Protein AF-A0A967Q2H4-F1 (afdb_monomer_lite)

Sequence (73 aa):
LSWPVMAGHGCIGCSEPQFWDTMSPFYRRLPNVPGFGVESDADELGIGLAAATAAAFAAHGVVSAVRKSSDKE

Radius of gyration: 26.41 Å; chains: 1; bounding box: 61×23×67 Å

Structure (mmCIF, N/CA/C/O backbone):
data_AF-A0A967Q2H4-F1
#
_entry.id   AF-A0A967Q2H4-F1
#
loop_
_atom_site.group_PDB
_atom_site.id
_atom_site.type_symbol
_atom_site.label_atom_id
_atom_site.label_alt_id
_atom_site.label_comp_id
_atom_site.label_asym_id
_atom_site.label_entity_id
_atom_site.label_seq_id
_atom_site.pdbx_PDB_ins_code
_atom_site.Cartn_x
_atom_site.Cartn_y
_atom_site.Cartn_z
_atom_site.occupancy
_atom_site.B_iso_or_equiv
_atom_site.auth_seq_id
_atom_site.auth_comp_id
_atom_site.auth_asym_id
_atom_site.auth_atom_id
_atom_site.pdbx_PDB_model_num
ATOM 1 N N . LEU A 1 1 ? 25.713 13.434 -7.297 1.00 83.56 1 LEU A N 1
ATOM 2 C CA . LEU A 1 1 ? 25.376 12.232 -8.097 1.00 83.56 1 LEU A CA 1
ATOM 3 C C . LEU A 1 1 ? 23.880 11.967 -7.965 1.00 83.56 1 LEU A C 1
ATOM 5 O O . LEU A 1 1 ? 23.354 12.227 -6.893 1.00 83.56 1 LEU A O 1
ATOM 9 N N . SER A 1 2 ? 23.220 11.490 -9.023 1.00 96.31 2 SER A N 1
ATOM 10 C CA . SER A 1 2 ? 21.796 11.108 -9.033 1.00 96.31 2 SER A CA 1
ATOM 11 C C . SER A 1 2 ? 21.578 9.921 -9.986 1.00 96.31 2 SER A C 1
ATOM 13 O O . SER A 1 2 ? 22.499 9.536 -10.705 1.00 96.31 2 SER A O 1
ATOM 15 N N . TRP A 1 3 ? 20.381 9.340 -9.978 1.00 96.12 3 TRP A N 1
ATOM 16 C CA . TRP A 1 3 ? 19.929 8.239 -10.839 1.00 96.12 3 TRP A CA 1
ATOM 17 C C . TRP A 1 3 ? 18.411 8.374 -11.076 1.00 96.12 3 TRP A C 1
ATOM 19 O O . TRP A 1 3 ? 17.776 9.145 -10.351 1.00 96.12 3 TRP A O 1
ATOM 29 N N . PRO A 1 4 ? 17.804 7.672 -12.055 1.00 96.69 4 PRO A N 1
ATOM 30 C CA . PRO A 1 4 ? 16.430 7.950 -12.487 1.00 96.69 4 PRO A CA 1
ATOM 31 C C . PRO A 1 4 ? 15.403 8.004 -11.349 1.00 96.69 4 PRO A C 1
ATOM 33 O O . PRO A 1 4 ? 14.700 9.006 -11.224 1.00 96.69 4 PRO A O 1
ATOM 36 N N . VAL A 1 5 ? 15.396 7.001 -10.460 1.00 9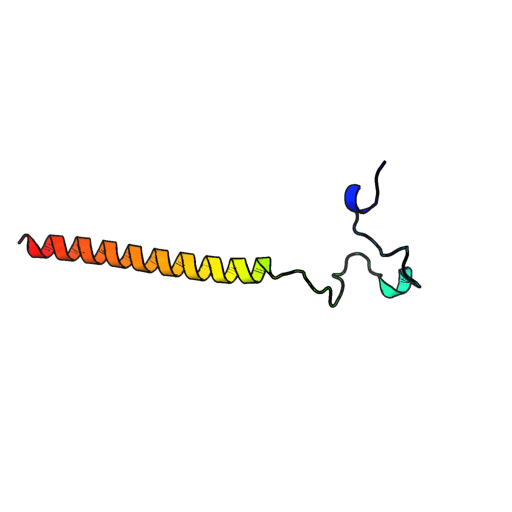6.75 5 VAL A N 1
ATOM 37 C CA . VAL A 1 5 ? 14.437 6.922 -9.341 1.00 96.75 5 VAL A CA 1
ATOM 38 C C . VAL A 1 5 ? 14.611 8.090 -8.370 1.00 96.75 5 VAL A C 1
ATOM 40 O O . VAL A 1 5 ? 13.629 8.699 -7.956 1.00 96.75 5 VAL A O 1
ATOM 43 N N . MET A 1 6 ? 15.852 8.474 -8.061 1.00 96.94 6 MET A N 1
ATOM 44 C CA . MET A 1 6 ? 16.134 9.645 -7.219 1.00 96.94 6 MET A CA 1
ATOM 45 C C . MET A 1 6 ? 15.763 10.964 -7.900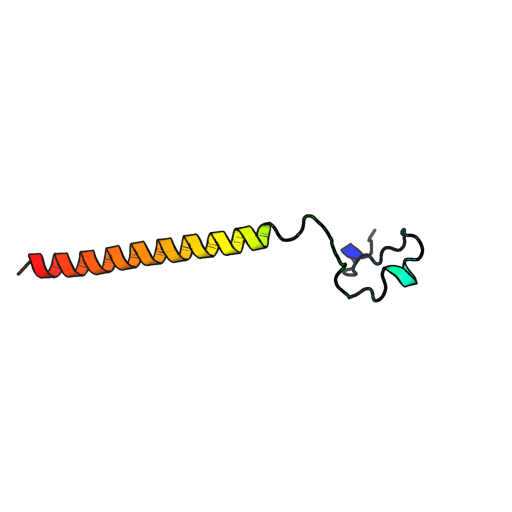 1.00 96.94 6 MET A C 1
ATOM 47 O O . MET A 1 6 ? 15.386 11.913 -7.222 1.00 96.94 6 MET A O 1
ATOM 51 N N . ALA A 1 7 ? 15.839 11.028 -9.228 1.00 97.31 7 ALA A N 1
ATOM 52 C CA . ALA A 1 7 ? 15.370 12.170 -10.005 1.00 97.31 7 ALA A CA 1
ATOM 53 C C . ALA A 1 7 ? 13.835 12.194 -10.184 1.00 97.31 7 ALA A C 1
ATOM 55 O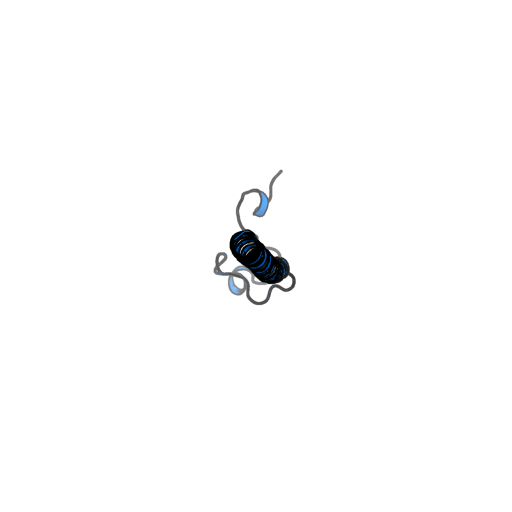 O . ALA A 1 7 ? 13.321 13.081 -10.861 1.00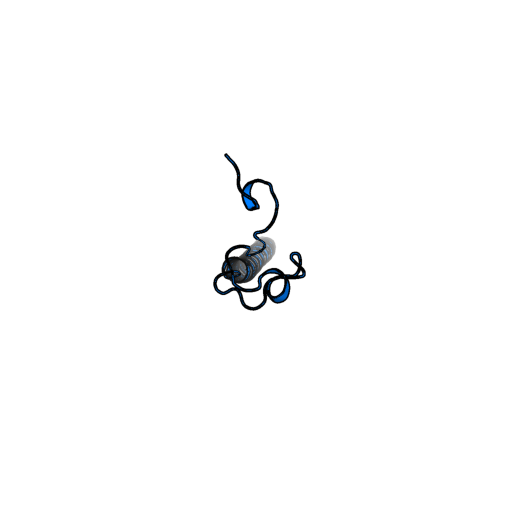 97.31 7 ALA A O 1
ATOM 56 N N . GLY A 1 8 ? 13.101 11.240 -9.593 1.00 97.19 8 GLY A N 1
ATOM 57 C CA . GLY A 1 8 ? 11.639 11.161 -9.649 1.00 97.19 8 GLY A CA 1
ATOM 58 C C . GLY A 1 8 ? 11.081 10.420 -10.867 1.00 97.19 8 GLY A C 1
ATOM 59 O O . GLY A 1 8 ? 9.869 10.412 -11.071 1.00 97.19 8 GLY A O 1
ATOM 60 N N . HIS A 1 9 ? 11.931 9.783 -11.674 1.00 96.62 9 HIS A N 1
ATOM 61 C CA . HIS A 1 9 ? 11.511 8.967 -12.810 1.00 96.62 9 HIS A CA 1
ATOM 62 C C . HIS A 1 9 ? 11.632 7.472 -12.492 1.00 96.62 9 HIS A C 1
ATOM 64 O O . HIS A 1 9 ? 12.652 7.018 -11.979 1.00 96.62 9 HIS A O 1
ATOM 70 N N . GLY A 1 10 ? 10.610 6.683 -12.828 1.00 94.50 10 GLY A N 1
ATOM 71 C CA . GLY A 1 10 ? 10.660 5.228 -12.663 1.00 94.50 10 GLY A CA 1
ATOM 72 C C . GLY A 1 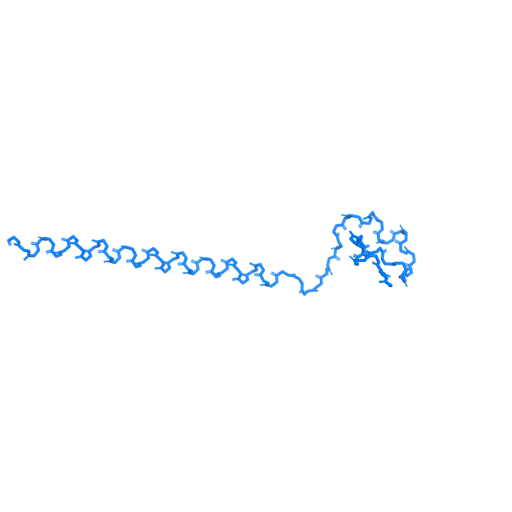10 ? 11.833 4.591 -13.421 1.00 94.50 10 GLY A C 1
ATOM 73 O O . GLY A 1 10 ? 12.302 5.112 -14.429 1.00 94.50 10 GLY A O 1
ATOM 74 N N . CYS A 1 11 ? 12.324 3.447 -12.946 1.00 94.31 11 CYS A N 1
ATOM 75 C CA . CYS A 1 11 ? 13.279 2.662 -13.723 1.00 94.31 11 CYS A CA 1
ATOM 76 C C . CYS A 1 11 ? 12.598 2.150 -15.001 1.00 94.31 11 CYS A C 1
ATOM 78 O O . CYS A 1 11 ? 11.550 1.517 -14.923 1.00 94.31 11 CYS A O 1
ATOM 80 N N . ILE A 1 12 ? 13.212 2.385 -16.161 1.00 95.62 12 ILE A N 1
ATOM 81 C CA . ILE A 1 12 ? 12.706 1.902 -17.458 1.00 95.62 12 ILE A CA 1
ATOM 82 C C . ILE A 1 12 ? 13.312 0.556 -17.879 1.00 95.62 12 ILE A C 1
ATOM 84 O O . ILE A 1 12 ? 13.073 0.098 -18.990 1.00 95.62 12 ILE A O 1
ATOM 88 N N . GLY A 1 13 ? 14.140 -0.050 -17.023 1.00 94.69 13 GLY A N 1
ATOM 89 C CA . GLY A 1 13 ? 14.791 -1.330 -17.304 1.00 94.69 13 GLY A CA 1
ATOM 90 C C . GLY A 1 13 ? 15.868 -1.261 -18.389 1.00 94.69 13 GLY A C 1
ATOM 91 O O . GLY A 1 13 ? 16.037 -2.226 -19.117 1.00 94.69 13 GLY A O 1
ATOM 92 N N . CYS A 1 14 ? 16.609 -0.152 -18.522 1.00 96.00 14 CYS A N 1
ATOM 93 C CA . CYS A 1 14 ? 17.571 0.033 -19.624 1.00 96.00 14 CYS A CA 1
ATOM 94 C C . CYS A 1 14 ? 18.723 -0.991 -19.669 1.00 96.00 14 CYS A C 1
ATOM 96 O O . CYS A 1 14 ? 19.365 -1.131 -20.707 1.00 96.00 14 CYS A O 1
ATOM 98 N N . SER A 1 15 ? 18.979 -1.695 -18.565 1.00 96.56 15 SER A N 1
ATOM 99 C CA . SER A 1 15 ? 19.958 -2.785 -18.495 1.00 96.56 15 SER A CA 1
ATOM 100 C C . SER A 1 15 ? 19.400 -4.137 -18.956 1.00 96.56 15 SER A C 1
ATOM 102 O O . SER A 1 15 ? 20.170 -5.086 -19.082 1.00 96.56 15 SER A O 1
ATOM 104 N N . GLU A 1 16 ? 18.092 -4.241 -19.209 1.00 95.69 16 GLU A N 1
ATOM 105 C CA . GLU A 1 16 ? 17.446 -5.481 -19.636 1.00 95.69 16 GLU A CA 1
ATOM 106 C C . GLU A 1 16 ? 17.426 -5.623 -21.170 1.00 95.69 16 GLU A C 1
ATOM 108 O O . GLU A 1 16 ? 17.293 -4.629 -21.899 1.00 95.69 16 GLU A O 1
ATOM 113 N N . PRO A 1 17 ? 17.522 -6.855 -21.704 1.00 96.81 17 PRO A N 1
ATOM 114 C CA . PRO A 1 17 ? 17.425 -7.096 -23.139 1.00 96.81 17 PRO A CA 1
ATOM 115 C C . PRO A 1 17 ? 16.104 -6.586 -23.730 1.00 96.81 17 PRO A C 1
ATOM 117 O O . PRO A 1 17 ? 15.025 -6.882 -23.218 1.00 96.81 17 PRO A O 1
ATOM 120 N N . GLN A 1 18 ? 16.190 -5.878 -24.862 1.00 95.81 18 GLN A N 1
ATOM 121 C CA . GLN A 1 18 ? 15.025 -5.398 -25.626 1.00 95.81 18 GLN A CA 1
ATOM 122 C C . GLN A 1 18 ? 14.060 -4.514 -24.804 1.00 95.81 18 GLN A C 1
ATOM 124 O O . GLN A 1 18 ? 12.856 -4.522 -25.046 1.00 95.81 18 GLN A O 1
ATOM 129 N N . PHE A 1 19 ? 14.562 -3.736 -23.835 1.00 95.06 19 PHE A N 1
ATOM 130 C CA . PHE A 1 19 ? 13.712 -2.972 -22.906 1.00 95.06 19 PHE A CA 1
ATOM 131 C C . PHE A 1 19 ? 12.719 -2.009 -23.585 1.00 95.06 19 PHE A C 1
ATOM 133 O O . PHE A 1 19 ? 11.637 -1.771 -23.053 1.00 95.06 19 PHE A O 1
ATOM 140 N N . TRP A 1 20 ? 13.044 -1.477 -24.769 1.00 95.31 20 TRP A N 1
ATOM 141 C CA . TRP A 1 20 ? 12.119 -0.641 -25.544 1.00 95.31 20 TRP A CA 1
ATOM 142 C C . TRP A 1 20 ? 10.838 -1.386 -25.941 1.00 95.31 20 TRP A C 1
ATOM 144 O O . TRP A 1 20 ? 9.780 -0.767 -25.989 1.00 95.31 20 TRP A O 1
ATOM 154 N N . ASP A 1 21 ? 10.910 -2.698 -26.165 1.00 94.69 21 ASP A N 1
ATOM 155 C CA . ASP A 1 21 ? 9.775 -3.528 -26.578 1.00 94.69 21 ASP A CA 1
ATOM 156 C C . ASP A 1 21 ? 9.106 -4.230 -25.388 1.00 94.69 21 ASP A C 1
ATOM 158 O O . ASP A 1 21 ? 7.899 -4.461 -25.399 1.00 94.69 21 ASP A O 1
ATOM 162 N N . THR A 1 22 ? 9.877 -4.568 -24.348 1.00 90.94 22 THR A N 1
ATOM 163 C CA . THR A 1 22 ? 9.394 -5.368 -23.208 1.00 90.94 22 THR A CA 1
ATOM 164 C C . THR A 1 22 ? 8.932 -4.534 -22.016 1.00 90.94 22 THR A C 1
ATOM 166 O O . THR A 1 22 ? 8.064 -4.978 -21.266 1.00 90.94 22 THR A O 1
ATOM 169 N N . MET A 1 23 ? 9.475 -3.324 -21.847 1.00 92.38 23 MET A N 1
ATOM 170 C CA . MET A 1 23 ? 9.127 -2.415 -20.748 1.00 92.38 23 MET A CA 1
ATOM 171 C C . MET A 1 23 ? 8.216 -1.271 -21.199 1.00 92.38 23 MET A C 1
ATOM 173 O O . MET A 1 23 ? 7.651 -0.568 -20.358 1.00 92.38 23 MET A O 1
ATOM 177 N N . SER A 1 24 ? 8.058 -1.054 -22.511 1.00 93.06 24 SER A N 1
ATOM 178 C CA . SER A 1 24 ? 7.143 -0.032 -23.008 1.00 93.06 24 SER A CA 1
ATOM 179 C C . SER A 1 24 ? 5.690 -0.530 -23.022 1.00 93.06 24 SER A C 1
ATOM 181 O O . SER A 1 24 ? 5.404 -1.699 -23.291 1.00 93.06 24 SER A O 1
ATOM 183 N N . PRO A 1 25 ? 4.725 0.359 -22.734 1.00 93.44 25 PRO A N 1
ATOM 184 C CA . PRO A 1 25 ? 4.889 1.745 -22.300 1.00 93.44 25 PRO A CA 1
ATOM 185 C C . PRO A 1 25 ? 5.332 1.855 -20.830 1.00 93.44 25 PRO A C 1
ATOM 187 O O . PRO A 1 25 ? 4.716 1.270 -19.941 1.00 93.44 25 PRO A O 1
ATOM 190 N N . PHE A 1 26 ? 6.330 2.710 -20.578 1.00 94.50 26 PHE A N 1
ATOM 191 C CA . PHE A 1 26 ? 7.067 2.812 -19.305 1.00 94.50 26 PHE A CA 1
ATOM 192 C C . PHE A 1 26 ? 6.243 3.202 -18.071 1.00 94.50 26 PHE A C 1
ATOM 194 O O . PHE A 1 26 ? 6.722 3.098 -16.947 1.00 94.50 26 PHE A O 1
ATOM 201 N N . TYR A 1 27 ? 5.015 3.679 -18.267 1.00 94.00 27 TYR A N 1
ATOM 202 C CA . TYR A 1 27 ? 4.133 4.125 -17.187 1.00 94.00 27 TYR A CA 1
ATOM 203 C C . TYR A 1 27 ? 3.013 3.134 -16.868 1.00 94.00 27 TYR A C 1
ATOM 205 O O . TYR A 1 27 ? 2.209 3.386 -15.970 1.00 94.00 27 TYR A O 1
ATOM 213 N N . ARG A 1 28 ? 2.919 2.010 -17.592 1.00 92.12 28 ARG A N 1
ATOM 214 C CA . ARG A 1 28 ? 2.021 0.932 -17.180 1.00 92.12 28 ARG A CA 1
ATOM 215 C C . ARG A 1 28 ? 2.623 0.188 -15.993 1.00 92.12 28 ARG A C 1
ATOM 217 O O . ARG A 1 28 ? 3.835 0.052 -15.866 1.00 92.12 28 ARG A O 1
ATOM 224 N N . ARG A 1 29 ? 1.744 -0.315 -15.124 1.00 88.25 29 ARG A N 1
ATOM 225 C CA . ARG A 1 29 ? 2.153 -1.197 -14.031 1.00 88.25 29 ARG A CA 1
ATOM 226 C C . ARG A 1 29 ? 2.793 -2.456 -14.615 1.00 88.25 29 ARG A C 1
ATOM 228 O O . ARG A 1 29 ? 2.240 -3.052 -15.540 1.00 88.25 29 ARG A O 1
ATOM 235 N N . LEU A 1 30 ? 3.928 -2.856 -14.048 1.00 87.31 30 LEU A N 1
ATOM 236 C CA . LEU A 1 30 ? 4.578 -4.112 -14.399 1.00 87.31 30 LEU A CA 1
ATOM 237 C C . LEU A 1 30 ? 3.672 -5.291 -13.999 1.00 87.31 30 LEU A C 1
ATOM 239 O O . LEU A 1 30 ? 3.138 -5.294 -12.884 1.00 87.31 30 LEU A O 1
ATOM 243 N N . PRO A 1 31 ? 3.473 -6.283 -14.881 1.00 81.12 31 PRO A N 1
ATOM 244 C CA . PRO A 1 31 ? 2.735 -7.487 -14.535 1.00 81.12 31 PRO A CA 1
ATOM 245 C C . PRO A 1 31 ? 3.601 -8.404 -13.658 1.00 81.12 31 PRO A C 1
ATOM 247 O O . PRO A 1 31 ? 4.762 -8.645 -13.971 1.00 81.12 31 PRO A O 1
ATOM 250 N N . ASN A 1 32 ? 3.013 -8.968 -12.599 1.00 78.19 32 ASN A N 1
ATOM 251 C CA . ASN A 1 32 ? 3.614 -10.026 -11.772 1.00 78.19 32 ASN A CA 1
ATOM 252 C C . ASN A 1 32 ? 4.916 -9.640 -11.045 1.00 78.19 32 ASN A C 1
ATOM 254 O O . ASN A 1 32 ? 5.906 -10.362 -11.131 1.00 78.19 32 ASN A O 1
ATOM 258 N N . VAL A 1 33 ? 4.922 -8.532 -10.299 1.00 83.94 33 VAL A N 1
ATOM 259 C CA . VAL A 1 33 ? 6.045 -8.196 -9.407 1.00 83.94 33 VAL A CA 1
ATOM 260 C C . VAL A 1 33 ? 5.784 -8.792 -8.014 1.00 83.94 33 VAL A C 1
ATOM 262 O O . VAL A 1 33 ? 4.941 -8.260 -7.289 1.00 83.94 33 VAL A O 1
ATOM 265 N N . PRO A 1 34 ? 6.443 -9.901 -7.625 1.00 80.75 34 PRO A N 1
ATOM 266 C CA . PRO A 1 34 ? 6.206 -10.533 -6.332 1.00 80.75 34 PRO A CA 1
ATOM 267 C C . PRO A 1 34 ? 6.765 -9.680 -5.185 1.00 80.75 34 PRO A C 1
ATOM 269 O O . PRO A 1 34 ? 7.767 -8.987 -5.348 1.00 80.75 34 PRO A O 1
ATOM 272 N N . GLY A 1 35 ? 6.144 -9.772 -4.007 1.00 77.75 35 GLY A N 1
ATOM 273 C CA . GLY A 1 35 ? 6.650 -9.154 -2.774 1.00 77.75 35 GLY A CA 1
ATOM 274 C C . GLY A 1 35 ? 6.116 -7.755 -2.455 1.00 77.75 35 GLY A C 1
ATOM 275 O O . GLY A 1 35 ? 6.516 -7.191 -1.445 1.00 77.75 35 GLY A O 1
ATOM 276 N N . PHE A 1 36 ? 5.202 -7.211 -3.261 1.00 79.19 36 PHE A N 1
ATOM 277 C CA . PHE A 1 36 ? 4.502 -5.954 -2.973 1.00 79.19 36 PHE A CA 1
ATOM 278 C C . PHE A 1 36 ? 3.027 -6.232 -2.647 1.00 79.19 36 PHE A C 1
ATOM 280 O O . PHE A 1 36 ? 2.389 -7.002 -3.362 1.00 79.19 36 PHE A O 1
ATOM 287 N N . GLY A 1 37 ? 2.485 -5.596 -1.600 1.00 80.69 37 GLY A N 1
ATOM 288 C CA . GLY A 1 37 ? 1.056 -5.658 -1.243 1.00 80.69 37 GLY A CA 1
ATOM 289 C C . GLY A 1 37 ? 0.722 -6.329 0.094 1.00 80.69 37 GLY A C 1
ATOM 290 O O . GLY A 1 37 ? -0.404 -6.181 0.555 1.00 80.69 37 GLY A O 1
ATOM 291 N N . VAL A 1 38 ? 1.688 -6.980 0.756 1.00 85.88 38 VAL A N 1
ATOM 292 C CA . VAL A 1 38 ? 1.479 -7.615 2.076 1.00 85.88 38 VAL A CA 1
ATOM 293 C C . VAL A 1 38 ? 1.027 -6.593 3.118 1.00 85.88 38 VAL A C 1
ATOM 295 O O . VAL A 1 38 ? 0.172 -6.882 3.949 1.00 85.88 38 VAL A O 1
ATOM 298 N N . GLU A 1 39 ? 1.566 -5.381 3.050 1.00 88.50 39 GLU A N 1
ATOM 299 C CA . GLU A 1 39 ? 1.175 -4.273 3.909 1.00 88.50 39 GLU A CA 1
ATOM 300 C C . GLU A 1 39 ? -0.281 -3.849 3.677 1.00 88.50 39 GLU A C 1
ATOM 302 O O . GLU A 1 39 ? -0.977 -3.579 4.648 1.00 88.50 39 GLU A O 1
ATOM 307 N N . SER A 1 40 ? -0.788 -3.868 2.435 1.00 89.06 40 SER A N 1
ATOM 308 C CA . SER A 1 40 ? -2.209 -3.579 2.175 1.00 89.06 40 SER A CA 1
ATOM 309 C C . SER A 1 40 ? -3.128 -4.640 2.770 1.00 89.06 40 SER A C 1
ATOM 311 O O . SER A 1 40 ? -4.129 -4.286 3.390 1.00 89.06 40 SER A O 1
ATOM 313 N N . ASP A 1 41 ? -2.781 -5.919 2.621 1.00 90.62 41 ASP A N 1
ATOM 314 C CA . ASP A 1 41 ? -3.568 -7.012 3.200 1.00 90.62 41 ASP A CA 1
ATOM 315 C C . ASP A 1 41 ? -3.568 -6.936 4.739 1.00 90.62 41 ASP A C 1
ATOM 317 O O . ASP A 1 41 ? -4.599 -7.125 5.391 1.00 90.62 41 ASP A O 1
ATOM 321 N N . ALA A 1 42 ? -2.411 -6.621 5.334 1.00 93.75 42 ALA A N 1
ATOM 322 C CA . ALA A 1 42 ? -2.269 -6.443 6.775 1.00 93.75 42 ALA A CA 1
ATOM 323 C C . ALA A 1 42 ? -3.064 -5.234 7.294 1.00 93.75 42 ALA A C 1
ATOM 325 O O . ALA A 1 42 ? -3.724 -5.344 8.329 1.00 93.75 42 ALA A O 1
ATOM 326 N N . ASP A 1 43 ? -3.039 -4.110 6.575 1.00 95.75 43 ASP A N 1
ATOM 327 C CA . ASP A 1 43 ? -3.794 -2.906 6.921 1.00 95.75 43 ASP A CA 1
ATOM 328 C C . ASP A 1 43 ? -5.305 -3.152 6.853 1.00 95.75 43 ASP A C 1
ATOM 330 O O . ASP A 1 43 ? -6.033 -2.760 7.767 1.00 95.75 43 ASP A O 1
ATOM 334 N N . GLU A 1 44 ? -5.791 -3.841 5.818 1.00 95.94 44 GLU A N 1
ATOM 335 C CA . GLU A 1 44 ? -7.216 -4.152 5.669 1.00 95.94 44 GLU A CA 1
ATOM 336 C C . GLU A 1 44 ? -7.725 -5.022 6.828 1.00 95.94 44 GLU A C 1
ATOM 338 O O . GLU A 1 44 ? -8.729 -4.696 7.476 1.00 95.94 44 GLU A O 1
ATOM 343 N N . LEU A 1 45 ? -6.985 -6.085 7.163 1.00 97.25 45 LEU A N 1
ATOM 344 C CA . LEU A 1 45 ? -7.289 -6.932 8.318 1.00 97.25 45 LEU A CA 1
ATOM 345 C C . LEU A 1 45 ? -7.196 -6.155 9.637 1.00 97.25 45 LEU A C 1
ATOM 347 O O . LEU A 1 45 ? -8.065 -6.292 10.505 1.00 97.25 45 LEU A O 1
ATOM 351 N N . GLY A 1 46 ? -6.165 -5.323 9.790 1.00 98.19 46 GLY A N 1
ATOM 352 C CA . GLY A 1 46 ? -5.947 -4.501 10.975 1.00 98.19 46 GLY A CA 1
ATOM 353 C C . GLY A 1 46 ? -7.097 -3.526 11.227 1.00 98.19 46 GLY A C 1
ATOM 354 O O . GLY A 1 46 ? -7.618 -3.460 12.344 1.00 98.19 46 GLY A O 1
ATOM 355 N N . ILE A 1 47 ? -7.547 -2.821 10.187 1.00 98.69 47 ILE A N 1
ATOM 356 C CA . ILE A 1 47 ? -8.685 -1.896 10.254 1.00 98.69 47 ILE A CA 1
ATOM 357 C C . ILE A 1 47 ? -9.967 -2.644 10.626 1.00 98.69 47 ILE A C 1
ATOM 359 O O . ILE A 1 47 ? -10.706 -2.184 11.501 1.00 98.69 47 ILE A O 1
ATOM 363 N N . GLY A 1 48 ? -10.218 -3.807 10.017 1.00 98.44 48 GLY A N 1
ATOM 364 C CA . GLY A 1 48 ? -11.393 -4.624 10.322 1.00 98.44 48 GLY A CA 1
ATOM 365 C C . GLY A 1 48 ? -11.462 -5.025 11.798 1.00 98.44 48 GLY A C 1
ATOM 366 O O . GLY A 1 48 ? -12.486 -4.825 12.459 1.00 98.44 48 GLY A O 1
ATOM 367 N N . LEU A 1 49 ? -10.352 -5.527 12.346 1.00 98.75 49 LEU A N 1
ATOM 368 C CA . LEU A 1 49 ? -10.256 -5.914 13.757 1.00 98.75 49 LEU A CA 1
ATOM 369 C C . LEU A 1 49 ? -10.409 -4.718 14.701 1.00 98.75 49 LEU A C 1
ATOM 371 O O . LEU A 1 49 ? -11.131 -4.804 15.702 1.00 98.75 49 LEU A O 1
ATOM 375 N N . ALA A 1 50 ? -9.760 -3.596 14.385 1.00 98.75 50 ALA A N 1
ATOM 376 C CA . ALA A 1 50 ? -9.845 -2.381 15.185 1.00 98.75 50 ALA A CA 1
ATOM 377 C C . ALA A 1 50 ? -11.284 -1.844 15.240 1.00 98.75 50 ALA A C 1
ATOM 379 O O . ALA A 1 50 ? -11.796 -1.557 16.325 1.00 98.75 50 ALA A O 1
ATOM 380 N N . ALA A 1 51 ? -11.962 -1.771 14.091 1.00 98.81 51 ALA A N 1
ATOM 381 C CA . ALA A 1 51 ? -13.340 -1.300 13.994 1.00 98.81 51 ALA A CA 1
ATOM 382 C C . ALA A 1 51 ? -14.313 -2.202 14.769 1.00 98.81 51 ALA A C 1
ATOM 384 O O . ALA A 1 51 ? -15.135 -1.706 15.543 1.00 98.81 51 ALA A O 1
ATOM 385 N N . ALA A 1 52 ? -14.191 -3.52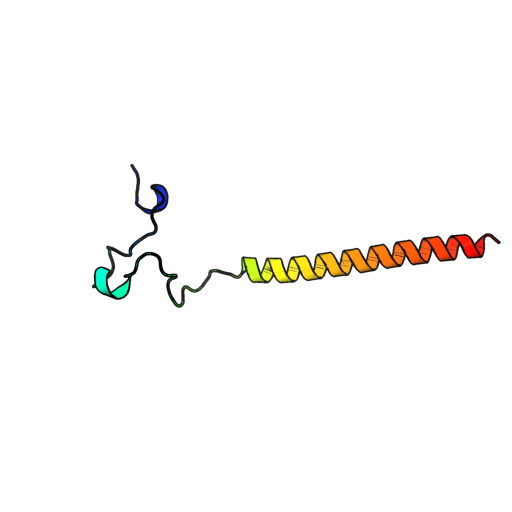5 14.615 1.00 98.75 52 ALA A N 1
ATOM 386 C CA . ALA A 1 52 ? -15.023 -4.487 15.335 1.00 98.75 52 ALA A CA 1
ATOM 387 C C . ALA A 1 52 ? -14.850 -4.365 16.856 1.00 98.75 52 ALA A C 1
ATOM 389 O O . ALA A 1 52 ? -15.829 -4.318 17.606 1.00 98.75 52 ALA A O 1
ATOM 390 N N . THR A 1 53 ? -13.602 -4.247 17.308 1.00 98.75 53 THR A N 1
ATOM 391 C CA . THR A 1 53 ? -13.271 -4.072 18.725 1.00 98.75 53 THR A CA 1
ATOM 392 C C . THR A 1 53 ? -13.882 -2.783 19.271 1.00 98.75 53 THR A C 1
ATOM 394 O O . THR A 1 53 ? -14.575 -2.809 20.289 1.00 98.75 53 THR A O 1
ATOM 397 N N . ALA A 1 54 ? -13.699 -1.660 18.570 1.00 98.75 54 ALA A N 1
ATOM 398 C CA . ALA A 1 54 ? -14.266 -0.373 18.964 1.00 98.75 54 ALA A CA 1
ATOM 399 C C . ALA A 1 54 ? -15.799 -0.427 19.092 1.00 98.75 54 ALA A C 1
ATOM 401 O O . ALA A 1 54 ? -16.354 0.057 20.082 1.00 98.75 54 ALA A O 1
ATOM 402 N N . ALA A 1 55 ? -16.482 -1.070 18.140 1.00 98.75 55 ALA A N 1
ATOM 403 C CA . ALA A 1 55 ? -17.932 -1.240 18.174 1.00 98.75 55 ALA A CA 1
ATOM 404 C C . ALA A 1 55 ? -18.398 -2.062 19.388 1.00 98.75 55 ALA A C 1
ATOM 406 O O . ALA A 1 55 ? -19.363 -1.685 20.056 1.00 98.75 55 ALA A O 1
ATOM 407 N N . ALA A 1 56 ? -17.693 -3.149 19.717 1.00 98.69 56 ALA A N 1
ATOM 408 C CA . ALA A 1 56 ? -18.016 -3.986 20.870 1.00 98.69 56 ALA A CA 1
ATOM 409 C C . ALA A 1 56 ? -17.911 -3.209 22.194 1.00 98.69 56 ALA A C 1
ATOM 411 O O . ALA A 1 56 ? -18.826 -3.263 23.019 1.00 98.69 56 ALA A O 1
ATOM 412 N N . PHE A 1 57 ? -16.835 -2.438 22.382 1.00 98.69 57 PHE A N 1
ATOM 413 C CA . PHE A 1 57 ? -16.667 -1.603 23.575 1.00 98.69 57 PHE A CA 1
ATOM 414 C C . PHE A 1 57 ? -17.715 -0.492 23.663 1.00 98.69 57 PHE A C 1
ATOM 416 O O . PHE A 1 57 ? -18.260 -0.255 24.743 1.00 98.69 57 PHE A O 1
ATOM 423 N N . ALA A 1 58 ? -18.043 0.154 22.541 1.00 98.62 58 ALA A N 1
ATOM 424 C CA . ALA A 1 58 ? -19.092 1.167 22.501 1.00 98.62 58 ALA A CA 1
ATOM 425 C C . ALA A 1 58 ? -20.449 0.581 22.925 1.00 98.62 58 ALA A C 1
ATOM 427 O O . ALA A 1 58 ? -21.107 1.122 23.816 1.00 98.62 58 ALA A O 1
ATOM 428 N N . ALA A 1 59 ? -20.833 -0.567 22.359 1.00 98.56 59 ALA A N 1
ATOM 429 C CA . ALA A 1 59 ? -22.062 -1.264 22.728 1.00 98.56 59 ALA A CA 1
ATOM 430 C C . ALA A 1 59 ? -22.069 -1.662 24.214 1.00 98.56 59 ALA A C 1
ATOM 432 O O . ALA A 1 59 ? -23.047 -1.408 24.918 1.00 98.56 59 ALA A O 1
ATOM 433 N N . HIS A 1 60 ? -20.962 -2.219 24.718 1.00 96.88 60 HIS A N 1
ATOM 434 C CA . HIS A 1 60 ? -20.821 -2.580 26.129 1.00 96.88 60 HIS A CA 1
ATOM 435 C C . HIS A 1 60 ? -21.004 -1.371 27.061 1.00 96.88 60 HIS A C 1
ATOM 437 O O . HIS A 1 60 ? -21.706 -1.468 28.073 1.00 96.88 60 HIS A O 1
ATOM 443 N N . GLY A 1 61 ? -20.420 -0.223 26.705 1.00 98.06 61 GLY A N 1
ATOM 444 C CA . GLY A 1 61 ? -20.553 1.024 27.456 1.00 98.06 61 GLY A CA 1
ATOM 445 C C . GLY A 1 61 ? -21.994 1.538 27.495 1.00 98.06 61 GLY A C 1
ATOM 446 O O . GLY A 1 61 ? -22.504 1.844 28.574 1.00 98.06 61 GLY A O 1
ATOM 447 N N . VAL A 1 62 ? -22.675 1.566 26.344 1.00 98.12 62 VAL A N 1
ATOM 448 C CA . VAL A 1 62 ? -24.076 2.014 26.240 1.00 98.12 62 VAL A CA 1
ATOM 449 C C . VAL A 1 62 ? -25.004 1.124 27.070 1.00 98.12 62 VAL A C 1
ATOM 451 O O . VAL A 1 62 ? -25.769 1.634 27.888 1.00 98.12 62 VAL A O 1
ATOM 454 N N . VAL A 1 63 ? -24.906 -0.204 26.929 1.00 97.94 63 VAL A N 1
ATOM 455 C CA . VAL A 1 63 ? -25.744 -1.145 27.695 1.00 97.94 63 VAL A CA 1
ATOM 456 C C . VAL A 1 63 ? -25.509 -1.007 29.201 1.00 97.94 63 VAL A C 1
ATOM 458 O O . VAL A 1 63 ? -26.464 -1.017 29.980 1.00 97.94 63 VAL A O 1
ATOM 461 N N . SER A 1 64 ? -24.255 -0.845 29.626 1.00 96.75 64 SER A N 1
ATOM 462 C CA . SER A 1 64 ? -23.913 -0.695 31.046 1.00 96.75 64 SER A CA 1
ATOM 463 C C . SER A 1 64 ? -24.480 0.593 31.651 1.00 96.75 64 SER A C 1
ATOM 465 O O . SER A 1 64 ? -24.979 0.572 32.777 1.00 96.75 64 SER A O 1
ATOM 467 N N . ALA A 1 65 ? -24.452 1.702 30.906 1.00 96.44 65 ALA A N 1
ATOM 468 C CA . ALA A 1 65 ? -25.024 2.971 31.350 1.00 96.44 65 ALA A CA 1
ATOM 469 C C . ALA A 1 65 ? -26.550 2.886 31.520 1.00 96.44 65 ALA A C 1
ATOM 471 O O . ALA A 1 65 ? -27.072 3.330 32.543 1.00 96.44 65 ALA A O 1
ATOM 472 N N . VAL A 1 66 ? -27.249 2.262 30.562 1.00 96.69 66 VAL A N 1
ATOM 473 C CA . VAL A 1 66 ? -28.708 2.071 30.621 1.00 96.69 66 VAL A CA 1
ATOM 474 C C . VAL A 1 66 ? -29.100 1.195 31.812 1.00 96.69 66 VAL A C 1
ATOM 476 O O . VAL A 1 66 ? -29.927 1.608 32.621 1.00 96.69 66 VAL A O 1
ATOM 479 N N . ARG A 1 67 ? -28.458 0.030 31.990 1.00 95.25 67 ARG A N 1
ATOM 480 C CA . ARG A 1 67 ? -28.747 -0.882 33.116 1.00 95.25 67 ARG A CA 1
ATOM 481 C C . ARG A 1 67 ? -28.567 -0.211 34.478 1.00 95.25 67 ARG A C 1
ATOM 483 O O . ARG A 1 67 ? -29.414 -0.354 35.350 1.00 95.25 67 ARG A O 1
ATOM 490 N N . LYS A 1 68 ? -27.496 0.572 34.648 1.00 92.62 68 LYS A N 1
ATOM 491 C CA . LYS A 1 68 ? -27.229 1.303 35.897 1.00 92.62 68 LYS A CA 1
ATOM 492 C C . LYS A 1 68 ? -28.271 2.385 36.202 1.00 92.62 68 LYS A C 1
ATOM 494 O O . LYS A 1 68 ? -28.408 2.766 37.363 1.00 92.62 68 LYS A O 1
ATOM 499 N N . SER A 1 69 ? -28.945 2.918 35.183 1.00 85.06 69 SER A N 1
ATOM 500 C CA . SER A 1 69 ? -30.043 3.866 35.377 1.00 85.06 69 SER A CA 1
ATOM 501 C C . SER A 1 69 ? -31.306 3.167 35.875 1.00 85.06 69 SER A C 1
ATOM 503 O O . SER A 1 69 ? -31.947 3.703 36.767 1.00 85.06 69 SER A O 1
ATOM 505 N N . SER A 1 70 ? -31.628 1.980 35.347 1.00 80.44 70 SER A N 1
ATOM 506 C CA . SER A 1 70 ? -32.803 1.199 35.766 1.00 80.44 70 SER A CA 1
ATOM 507 C C . SER A 1 70 ? -32.669 0.590 37.166 1.00 80.44 70 SER A C 1
ATOM 509 O O . SER A 1 70 ? -33.660 0.488 37.871 1.00 80.44 70 SER A O 1
ATOM 511 N N . ASP A 1 71 ? -31.458 0.222 37.601 1.00 76.94 71 ASP A N 1
ATOM 512 C CA . ASP A 1 71 ? -31.221 -0.344 38.946 1.00 76.94 71 ASP A CA 1
ATOM 513 C C . ASP A 1 71 ? -31.323 0.689 40.093 1.00 76.94 71 ASP A C 1
ATOM 515 O O . ASP A 1 71 ? -31.233 0.322 41.264 1.00 76.94 71 ASP A O 1
ATOM 519 N N . LYS A 1 72 ? -31.420 1.989 39.785 1.00 66.69 72 LYS A N 1
ATOM 520 C CA . LYS A 1 72 ? -31.478 3.076 40.783 1.00 66.69 72 LYS A CA 1
ATOM 521 C C . LYS A 1 72 ? -32.896 3.577 41.079 1.00 66.69 72 LYS A C 1
ATOM 523 O O . LYS A 1 72 ? -33.022 4.518 41.865 1.00 66.69 72 LYS A O 1
ATOM 528 N N . GLU A 1 73 ? -33.907 2.989 40.445 1.00 52.12 73 GLU A N 1
ATOM 529 C CA . GLU A 1 73 ? -35.333 3.276 40.658 1.00 52.12 73 GLU A CA 1
ATOM 530 C C . GLU A 1 73 ? -35.965 2.338 41.694 1.00 52.12 73 GLU A C 1
ATOM 532 O O . GLU A 1 73 ? -35.526 1.168 41.797 1.00 52.12 73 GLU A O 1
#

Foldseek 3Di:
DDDQVRVVHDDQPPVDPPSVVQCPPVPDDDPPDPDPCPVVVVVVVVVVVVVVVVVVVVVVVVVVVVVVVVVVD

Secondary structure (DSSP, 8-state):
---TTTTT-----TTSTTHHHHS-STTSPPS--TT-SHHHHHHHHHHHHHHHHHHHHHHHHHHHHHHHHHTT-

pLDDT: mean 92.3, std 8.3, range [52.12, 98.81]